Protein AF-A0A1H0HHV0-F1 (afdb_monomer_lite)

Sequence (79 aa):
MYDEAKLIFEEAISVYPDHREYQVFYAMVRFNQNAFSEAMEIVLKQLAETSDDEGIQSYKKAIMFYSDKLDKTEGADVQ

Radius of gyration: 14.63 Å; chains: 1; bounding box: 28×44×32 Å

pLDDT: mean 92.17, std 14.37, range [36.41, 98.56]

Structure (mmCIF, N/CA/C/O backbone):
data_AF-A0A1H0HHV0-F1
#
_entry.id   AF-A0A1H0HHV0-F1
#
loop_
_atom_site.group_PDB
_atom_site.id
_atom_site.type_symbol
_atom_site.label_atom_id
_atom_site.label_alt_id
_atom_site.label_comp_id
_atom_site.label_asym_id
_atom_site.label_entity_id
_atom_site.label_seq_id
_atom_site.pdbx_PDB_ins_code
_atom_site.Cartn_x
_atom_site.Cartn_y
_atom_site.Cartn_z
_atom_site.occupancy
_atom_site.B_iso_or_equiv
_atom_site.auth_seq_id
_atom_site.auth_comp_id
_atom_site.auth_asym_id
_atom_site.auth_atom_id
_atom_site.pdbx_PDB_model_num
ATOM 1 N N . MET A 1 1 ? 17.645 -0.201 -14.032 1.00 77.06 1 MET A N 1
ATOM 2 C CA . MET A 1 1 ? 17.400 -1.196 -12.957 1.00 77.06 1 MET A CA 1
ATOM 3 C C . MET A 1 1 ? 16.096 -0.946 -12.201 1.00 77.06 1 MET A C 1
ATOM 5 O O . MET A 1 1 ? 15.182 -1.731 -12.398 1.00 77.06 1 MET A O 1
ATOM 9 N N . TYR A 1 2 ? 15.942 0.111 -11.385 1.00 90.56 2 TYR A N 1
ATOM 10 C CA . TYR A 1 2 ? 14.662 0.330 -10.676 1.00 90.56 2 TYR A CA 1
ATOM 11 C C . TYR A 1 2 ? 13.514 0.765 -11.597 1.00 90.56 2 TYR A C 1
ATOM 13 O O . TYR A 1 2 ? 12.376 0.391 -11.347 1.00 90.56 2 TYR A O 1
ATOM 21 N N . ASP A 1 3 ? 13.805 1.460 -12.699 1.00 94.12 3 ASP A N 1
ATOM 22 C CA . ASP A 1 3 ? 12.778 1.830 -13.683 1.00 94.12 3 ASP A CA 1
ATOM 23 C C . ASP A 1 3 ? 12.226 0.609 -14.437 1.00 94.12 3 ASP A C 1
ATOM 25 O O . ASP A 1 3 ? 11.024 0.506 -14.649 1.00 94.12 3 ASP A O 1
ATOM 29 N N . GLU A 1 4 ? 13.079 -0.363 -14.770 1.00 95.88 4 GLU A N 1
ATOM 30 C CA . GLU A 1 4 ? 12.648 -1.644 -15.349 1.00 95.88 4 GLU A CA 1
ATOM 31 C C . GLU A 1 4 ? 11.824 -2.454 -14.345 1.00 95.88 4 GLU A C 1
ATOM 33 O O . GLU A 1 4 ? 10.759 -2.960 -14.685 1.00 95.88 4 GLU A O 1
ATOM 38 N N . ALA A 1 5 ? 12.277 -2.529 -13.087 1.00 97.00 5 ALA A N 1
ATOM 39 C CA . ALA A 1 5 ? 11.531 -3.203 -12.028 1.00 97.00 5 ALA A CA 1
ATOM 40 C C . ALA A 1 5 ? 10.149 -2.566 -11.815 1.00 97.00 5 ALA A C 1
ATOM 42 O O . ALA A 1 5 ? 9.170 -3.280 -11.611 1.00 97.00 5 ALA A O 1
ATOM 43 N N . LYS A 1 6 ? 10.057 -1.234 -11.914 1.00 97.94 6 LYS A N 1
ATOM 44 C CA . LYS A 1 6 ? 8.791 -0.505 -11.836 1.00 97.94 6 LYS A CA 1
ATOM 45 C C . LYS A 1 6 ? 7.820 -0.985 -12.919 1.00 97.94 6 LYS A C 1
ATOM 47 O O . LYS A 1 6 ? 6.707 -1.367 -12.580 1.00 97.94 6 LYS A O 1
ATOM 52 N N . LEU A 1 7 ? 8.262 -1.024 -14.179 1.00 97.94 7 LEU A N 1
ATOM 53 C CA . LEU A 1 7 ? 7.436 -1.471 -15.308 1.00 97.94 7 LEU A CA 1
ATOM 54 C C . LEU A 1 7 ? 6.976 -2.925 -15.145 1.00 97.94 7 LEU A C 1
ATOM 56 O O . LEU A 1 7 ? 5.810 -3.227 -15.382 1.00 97.94 7 LEU A O 1
ATOM 60 N N . ILE A 1 8 ? 7.868 -3.809 -14.687 1.00 98.06 8 ILE A N 1
ATOM 61 C CA . ILE A 1 8 ? 7.543 -5.222 -14.437 1.00 98.06 8 ILE A CA 1
ATOM 62 C C . ILE A 1 8 ? 6.421 -5.348 -13.402 1.00 98.06 8 ILE A C 1
ATOM 64 O O . ILE A 1 8 ? 5.481 -6.115 -13.604 1.00 98.06 8 ILE A O 1
ATOM 68 N N . PHE A 1 9 ? 6.496 -4.606 -12.293 1.00 98.19 9 PHE A N 1
ATOM 69 C CA . PHE A 1 9 ? 5.459 -4.680 -11.265 1.00 98.19 9 PHE A CA 1
ATOM 70 C C . PHE A 1 9 ? 4.176 -3.937 -11.652 1.00 98.19 9 PHE A C 1
ATOM 72 O O . PHE A 1 9 ? 3.102 -4.411 -11.294 1.00 98.19 9 PHE A O 1
ATOM 79 N 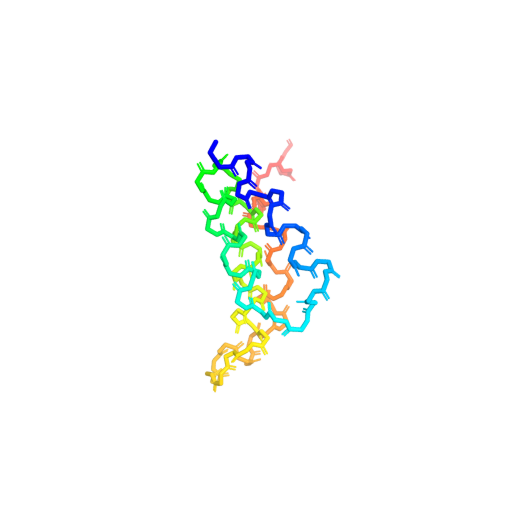N . GLU A 1 10 ? 4.245 -2.846 -12.421 1.00 98.06 10 GLU A N 1
ATOM 80 C CA . GLU A 1 10 ? 3.054 -2.207 -13.006 1.00 98.06 10 GLU A CA 1
ATOM 81 C C . GLU A 1 10 ? 2.297 -3.183 -13.924 1.00 98.06 10 GLU A C 1
ATOM 83 O O . GLU A 1 10 ? 1.075 -3.312 -13.822 1.00 98.06 10 GLU A O 1
ATOM 88 N N . GLU A 1 11 ? 3.014 -3.926 -14.772 1.00 98.44 11 GLU A N 1
ATOM 89 C CA . GLU A 1 11 ? 2.427 -4.969 -15.617 1.00 98.44 11 GLU A CA 1
ATOM 90 C C . GLU A 1 11 ? 1.855 -6.119 -14.779 1.00 98.44 11 GLU A C 1
ATOM 92 O O . GLU A 1 11 ? 0.697 -6.496 -14.966 1.00 98.44 11 GLU A O 1
ATOM 97 N N . ALA A 1 12 ? 2.616 -6.640 -13.812 1.00 98.19 12 ALA A N 1
ATOM 98 C CA . ALA A 1 12 ? 2.157 -7.722 -12.944 1.00 98.19 12 ALA A CA 1
ATOM 99 C C . ALA A 1 12 ? 0.887 -7.343 -12.167 1.00 98.19 12 ALA A C 1
ATOM 101 O O . ALA A 1 12 ? -0.040 -8.142 -12.107 1.00 98.19 12 ALA A O 1
ATOM 102 N N . ILE A 1 13 ? 0.800 -6.122 -11.631 1.00 98.38 13 ILE A N 1
ATOM 103 C CA . ILE A 1 13 ? -0.396 -5.612 -10.940 1.00 98.38 13 ILE A CA 1
ATOM 104 C C . ILE A 1 13 ? -1.594 -5.522 -11.893 1.00 98.38 13 ILE A C 1
ATOM 106 O O . ILE A 1 13 ? -2.715 -5.838 -11.500 1.00 98.38 13 ILE A O 1
ATOM 110 N N . SER A 1 14 ? -1.369 -5.101 -13.140 1.00 98.12 14 SER A N 1
ATOM 111 C CA . SER A 1 14 ? -2.422 -5.003 -14.157 1.00 98.12 14 SER A CA 1
ATOM 112 C C . SER A 1 14 ? -2.979 -6.379 -14.544 1.00 98.12 14 SER A C 1
ATOM 114 O O . SER A 1 14 ? -4.190 -6.550 -14.679 1.00 98.12 14 SER A O 1
ATOM 116 N N . VAL A 1 15 ? -2.099 -7.374 -14.693 1.00 98.44 15 VAL A N 1
ATOM 117 C CA . VAL A 1 15 ? -2.473 -8.743 -15.084 1.00 98.44 15 VAL A CA 1
ATOM 118 C C . VAL A 1 15 ? -3.030 -9.544 -13.901 1.00 98.44 15 VAL A C 1
ATOM 120 O O . VAL A 1 15 ? -3.934 -10.360 -14.078 1.00 98.44 15 VAL A O 1
ATOM 123 N N . TYR A 1 16 ? -2.516 -9.301 -12.696 1.00 97.56 16 TYR A N 1
ATOM 124 C CA . TYR A 1 16 ? -2.793 -10.072 -11.486 1.00 97.56 16 TYR A CA 1
ATOM 125 C C . TYR A 1 16 ? -3.203 -9.157 -10.315 1.00 97.56 16 TYR A C 1
ATOM 127 O O . TYR A 1 16 ? -2.504 -9.098 -9.301 1.00 97.56 16 TYR A O 1
ATOM 135 N N . PRO A 1 17 ? -4.343 -8.448 -10.408 1.00 95.25 17 PRO A N 1
ATOM 136 C CA . PRO A 1 17 ? -4.735 -7.447 -9.411 1.00 95.25 17 PRO A CA 1
ATOM 137 C C . PRO A 1 17 ? -4.997 -8.029 -8.012 1.00 95.25 17 PRO A C 1
ATOM 139 O O . PRO A 1 17 ? -4.834 -7.325 -7.016 1.00 95.25 17 PRO A O 1
ATOM 142 N N . ASP A 1 18 ? -5.360 -9.312 -7.924 1.00 95.81 18 ASP A N 1
ATOM 143 C CA . ASP A 1 18 ? -5.631 -10.002 -6.655 1.00 95.81 18 ASP A CA 1
ATOM 144 C C . ASP A 1 18 ? -4.350 -10.463 -5.928 1.00 95.81 18 ASP A C 1
ATOM 146 O O . ASP A 1 18 ? -4.386 -10.788 -4.739 1.00 95.81 18 ASP A O 1
ATOM 150 N N . HIS A 1 19 ? -3.204 -10.463 -6.619 1.00 97.44 19 HIS A N 1
ATOM 151 C CA . HIS A 1 19 ? -1.903 -10.855 -6.075 1.00 97.44 19 HIS A CA 1
ATOM 152 C C . HIS A 1 19 ? -1.231 -9.676 -5.364 1.00 97.44 19 HIS A C 1
ATOM 154 O O . HIS A 1 19 ? -0.421 -8.924 -5.915 1.00 97.44 19 HIS A O 1
ATOM 160 N N . ARG A 1 20 ? -1.601 -9.503 -4.095 1.00 96.38 20 ARG A N 1
ATOM 161 C CA . ARG A 1 20 ? -1.187 -8.382 -3.237 1.00 96.38 20 ARG A CA 1
ATOM 162 C C . ARG A 1 20 ? 0.324 -8.274 -3.037 1.00 96.38 20 ARG A C 1
ATOM 164 O O . ARG A 1 20 ? 0.831 -7.172 -2.831 1.0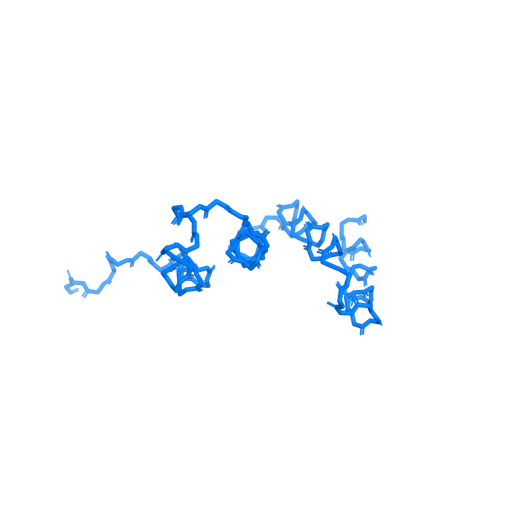0 96.38 20 ARG A O 1
ATOM 171 N N . GLU A 1 21 ? 1.060 -9.376 -3.137 1.00 97.75 21 GLU A N 1
ATOM 172 C CA . GLU A 1 21 ? 2.522 -9.392 -3.074 1.00 97.75 21 GLU A CA 1
ATOM 173 C C . GLU A 1 21 ? 3.163 -8.462 -4.117 1.00 97.75 21 GLU A C 1
ATOM 175 O O . GLU A 1 21 ? 4.172 -7.818 -3.821 1.00 97.75 21 GLU A O 1
ATOM 180 N N . TYR A 1 22 ? 2.551 -8.298 -5.296 1.00 98.31 22 TYR A N 1
ATOM 181 C CA . TYR A 1 22 ? 3.061 -7.394 -6.329 1.00 98.31 22 TYR A CA 1
ATOM 182 C C . TYR A 1 22 ? 2.940 -5.923 -5.933 1.00 98.31 22 TYR A C 1
ATOM 184 O O . TYR A 1 22 ? 3.846 -5.147 -6.223 1.00 98.31 22 TYR A O 1
ATOM 192 N N . GLN A 1 23 ? 1.893 -5.547 -5.194 1.00 98.25 23 GLN A N 1
ATOM 193 C CA . GLN A 1 23 ? 1.766 -4.202 -4.621 1.00 98.25 23 GLN A CA 1
ATOM 194 C C . GLN A 1 23 ? 2.882 -3.936 -3.603 1.00 98.25 23 GLN A C 1
ATOM 196 O O . GLN A 1 23 ? 3.497 -2.871 -3.610 1.00 98.25 23 GLN A O 1
ATOM 201 N N . VAL A 1 24 ? 3.201 -4.920 -2.757 1.00 98.38 24 VAL A N 1
ATOM 202 C CA . VAL A 1 24 ? 4.275 -4.791 -1.758 1.00 98.38 24 VAL A CA 1
ATOM 203 C C . VAL A 1 24 ? 5.643 -4.643 -2.429 1.00 98.38 24 VAL A C 1
ATOM 205 O O . VAL A 1 2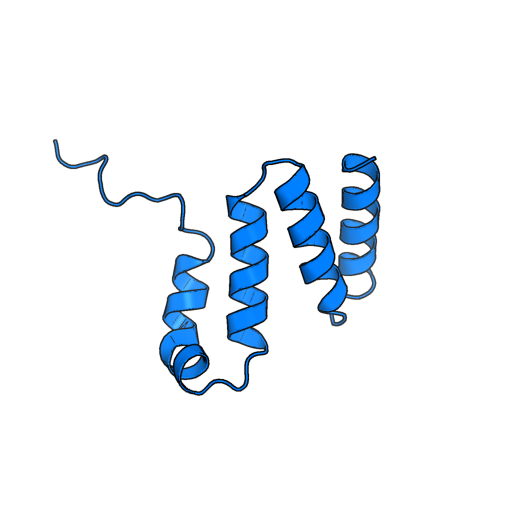4 ? 6.413 -3.753 -2.063 1.00 98.38 24 VAL A O 1
ATOM 208 N N . PHE A 1 25 ? 5.948 -5.458 -3.442 1.00 98.25 25 PHE A N 1
ATOM 209 C CA . PHE A 1 25 ? 7.199 -5.312 -4.190 1.00 98.25 25 PHE A CA 1
ATOM 210 C C . PHE A 1 25 ? 7.263 -3.998 -4.974 1.00 98.25 25 PHE A C 1
ATOM 212 O O . PHE A 1 25 ? 8.312 -3.351 -4.990 1.00 98.25 25 PHE A O 1
ATOM 219 N N . TYR A 1 26 ? 6.146 -3.553 -5.553 1.00 98.56 26 TYR A N 1
ATOM 220 C CA . TYR A 1 26 ? 6.053 -2.242 -6.189 1.00 98.56 26 TYR A CA 1
ATOM 221 C C . TYR A 1 26 ? 6.377 -1.122 -5.191 1.00 98.56 26 TYR A C 1
ATOM 223 O O . TYR A 1 26 ? 7.229 -0.285 -5.482 1.00 98.56 26 TYR A O 1
ATOM 231 N N . ALA A 1 27 ? 5.826 -1.160 -3.973 1.00 98.50 27 ALA A N 1
ATOM 232 C CA . ALA A 1 27 ? 6.145 -0.192 -2.921 1.00 98.50 27 ALA A CA 1
ATOM 233 C C . ALA A 1 27 ? 7.650 -0.133 -2.599 1.00 98.50 27 ALA A C 1
ATOM 235 O O . ALA A 1 27 ? 8.210 0.956 -2.461 1.00 98.50 27 ALA A O 1
ATOM 236 N N . MET A 1 28 ? 8.336 -1.283 -2.547 1.00 98.25 28 MET A N 1
ATOM 237 C CA . MET A 1 28 ? 9.794 -1.333 -2.351 1.00 98.25 28 MET A CA 1
ATOM 238 C C . MET A 1 28 ? 10.558 -0.673 -3.510 1.00 98.25 28 MET A C 1
ATOM 240 O O . MET A 1 28 ? 11.542 0.033 -3.282 1.00 98.25 28 MET A O 1
ATOM 244 N N . VAL A 1 29 ? 10.105 -0.860 -4.754 1.00 98.31 29 VAL A N 1
ATOM 245 C CA . VAL A 1 29 ? 10.687 -0.180 -5.924 1.00 98.31 29 VAL A CA 1
ATOM 246 C C . VAL A 1 29 ? 10.475 1.331 -5.840 1.00 98.31 29 VAL A C 1
ATOM 248 O O . VAL A 1 29 ? 11.430 2.085 -6.036 1.00 98.31 29 VAL A O 1
ATOM 251 N N . ARG A 1 30 ? 9.265 1.780 -5.484 1.00 98.38 30 ARG A N 1
ATOM 252 C CA . ARG A 1 30 ? 8.955 3.208 -5.312 1.00 98.38 30 ARG A CA 1
ATOM 253 C C . ARG A 1 30 ? 9.807 3.846 -4.222 1.00 98.38 30 ARG A C 1
ATOM 255 O O . ARG A 1 30 ? 10.358 4.924 -4.444 1.00 98.38 30 ARG A O 1
ATOM 262 N N . PHE A 1 31 ? 10.024 3.147 -3.110 1.00 98.19 31 PHE A N 1
ATOM 263 C CA . PHE A 1 31 ? 10.935 3.594 -2.058 1.00 98.19 31 PHE A CA 1
ATOM 264 C C . PHE A 1 31 ? 12.367 3.790 -2.582 1.00 98.19 31 PHE A C 1
ATOM 266 O O . PHE A 1 31 ? 12.958 4.847 -2.375 1.00 98.19 31 PHE A O 1
ATOM 273 N N . ASN A 1 32 ? 12.905 2.819 -3.328 1.00 97.06 32 ASN A N 1
ATOM 274 C CA . ASN A 1 32 ? 14.250 2.915 -3.913 1.00 97.06 32 ASN A CA 1
ATOM 275 C C . ASN A 1 32 ? 14.384 4.031 -4.966 1.00 97.06 32 ASN A C 1
ATOM 277 O O . ASN A 1 32 ? 15.491 4.492 -5.240 1.00 97.06 32 ASN A O 1
ATOM 281 N N . GLN A 1 33 ? 13.269 4.485 -5.543 1.00 97.25 33 GLN A N 1
ATOM 282 C CA . GLN A 1 33 ? 13.200 5.642 -6.442 1.00 97.25 33 GLN A CA 1
ATOM 283 C C . GLN A 1 33 ? 12.977 6.973 -5.698 1.00 97.25 33 GLN A C 1
ATOM 285 O O . GLN A 1 33 ? 12.751 7.998 -6.339 1.00 97.25 33 GLN A O 1
ATOM 290 N N . ASN A 1 34 ? 13.048 6.979 -4.363 1.00 96.69 34 ASN A N 1
ATOM 291 C CA . ASN A 1 34 ? 12.731 8.115 -3.491 1.00 96.69 34 ASN A CA 1
ATOM 292 C C . ASN A 1 34 ? 11.275 8.614 -3.597 1.00 96.69 34 ASN A C 1
ATOM 294 O O . ASN A 1 34 ? 10.960 9.710 -3.137 1.00 96.69 34 ASN A O 1
ATOM 298 N N . ALA A 1 35 ? 10.364 7.814 -4.161 1.00 96.56 35 ALA A N 1
ATOM 299 C CA . ALA A 1 35 ? 8.926 8.083 -4.174 1.00 96.56 35 ALA A CA 1
ATOM 300 C C . ALA A 1 35 ? 8.291 7.595 -2.858 1.00 96.56 35 ALA A C 1
ATOM 302 O O . ALA A 1 35 ? 7.468 6.678 -2.836 1.00 96.56 35 ALA A O 1
ATOM 303 N N . PHE A 1 36 ? 8.737 8.173 -1.738 1.00 96.00 36 PHE A N 1
ATOM 304 C CA . PHE A 1 36 ? 8.422 7.689 -0.390 1.00 96.00 36 PHE A CA 1
ATOM 305 C C . PHE A 1 36 ? 6.932 7.739 -0.061 1.00 96.00 36 PHE A C 1
ATOM 307 O O . PHE A 1 36 ? 6.412 6.806 0.544 1.00 96.00 36 PHE A O 1
ATOM 314 N N . SER A 1 37 ? 6.245 8.793 -0.487 1.00 95.88 37 SER A N 1
ATOM 315 C CA . SER A 1 37 ? 4.823 9.007 -0.216 1.00 95.88 37 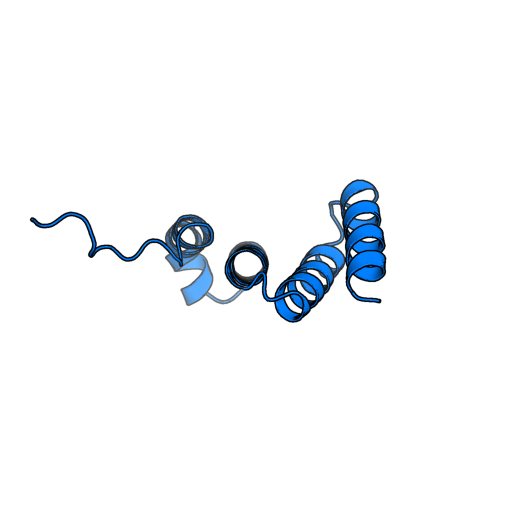SER A CA 1
ATOM 316 C C . SER A 1 37 ? 3.968 7.943 -0.894 1.00 95.88 37 SER A C 1
ATOM 318 O O . SER A 1 37 ? 3.128 7.327 -0.249 1.00 95.88 37 SER A O 1
ATOM 320 N N . GLU A 1 38 ? 4.259 7.643 -2.162 1.00 96.81 38 GLU A N 1
ATOM 321 C CA . GLU A 1 38 ? 3.594 6.574 -2.914 1.00 96.81 38 GLU A CA 1
ATOM 322 C C . GLU A 1 38 ? 3.909 5.195 -2.317 1.00 96.81 38 GLU A C 1
ATOM 324 O O . GLU A 1 38 ? 3.013 4.375 -2.128 1.00 96.81 38 GLU A O 1
ATOM 329 N N . ALA A 1 39 ? 5.173 4.945 -1.954 1.00 98.25 39 ALA A N 1
ATOM 330 C CA . ALA A 1 39 ? 5.562 3.701 -1.294 1.00 98.25 39 ALA A CA 1
ATOM 331 C C . ALA A 1 39 ? 4.792 3.491 0.022 1.00 98.25 39 ALA A C 1
ATOM 333 O O . ALA A 1 39 ? 4.284 2.398 0.281 1.00 98.25 39 ALA A O 1
ATOM 334 N N . MET A 1 40 ? 4.679 4.538 0.842 1.00 97.75 40 MET A N 1
ATOM 335 C CA . MET A 1 40 ? 3.992 4.465 2.127 1.00 97.75 40 MET A CA 1
ATOM 336 C C . MET A 1 40 ? 2.477 4.338 1.967 1.00 97.75 40 MET A C 1
ATOM 338 O O . MET A 1 40 ? 1.852 3.579 2.706 1.00 97.75 40 MET A O 1
ATOM 342 N N . GLU A 1 41 ? 1.890 5.008 0.975 1.00 98.06 41 GLU A N 1
ATOM 343 C CA . GLU A 1 41 ? 0.479 4.847 0.628 1.00 98.06 41 GLU A CA 1
ATOM 344 C C . GLU A 1 41 ? 0.146 3.376 0.357 1.00 98.06 41 GLU A C 1
ATOM 346 O O . GLU A 1 41 ? -0.794 2.829 0.940 1.00 98.06 41 GLU A O 1
ATOM 351 N N . ILE A 1 42 ? 0.952 2.710 -0.476 1.00 98.31 42 ILE A N 1
ATOM 352 C CA . ILE A 1 42 ? 0.749 1.300 -0.822 1.00 98.31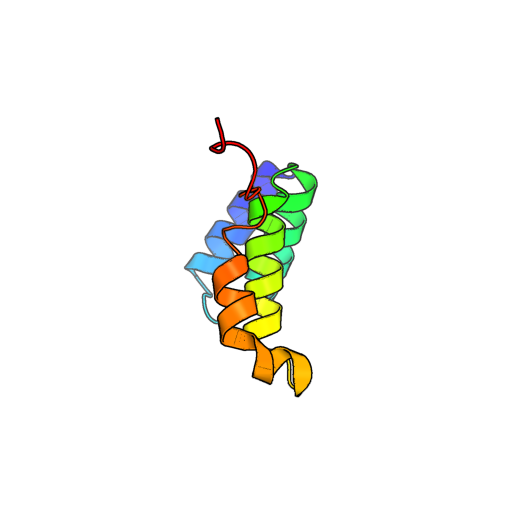 42 ILE A CA 1
ATOM 353 C C . ILE A 1 42 ? 0.875 0.413 0.421 1.00 98.31 42 ILE A C 1
ATOM 355 O O . ILE A 1 42 ? 0.012 -0.434 0.657 1.00 98.31 42 ILE A O 1
ATOM 359 N N . VAL A 1 43 ? 1.910 0.619 1.243 1.00 98.31 43 VAL A N 1
ATOM 360 C CA . VAL A 1 43 ? 2.133 -0.174 2.465 1.00 98.31 43 VAL A CA 1
ATOM 361 C C . VAL A 1 43 ? 0.977 -0.019 3.452 1.00 98.31 43 VAL A C 1
ATOM 363 O O . VAL A 1 43 ? 0.485 -1.020 3.972 1.00 98.31 43 VAL A O 1
ATOM 366 N N . LEU A 1 44 ? 0.504 1.207 3.691 1.00 98.31 44 LEU A N 1
ATOM 367 C CA . LEU A 1 44 ? -0.601 1.462 4.618 1.00 98.31 44 LEU A CA 1
ATOM 368 C C . LEU A 1 44 ? -1.916 0.857 4.125 1.00 98.31 44 LEU A C 1
ATOM 370 O O . LEU A 1 44 ? -2.671 0.311 4.931 1.00 98.31 44 LEU A O 1
ATOM 374 N N . LYS A 1 45 ? -2.169 0.896 2.812 1.00 98.06 45 LYS A N 1
ATOM 375 C CA . LYS A 1 45 ? -3.325 0.224 2.207 1.00 98.06 45 LYS A CA 1
ATOM 376 C C . LYS A 1 45 ? -3.251 -1.288 2.383 1.00 98.06 45 LYS A C 1
ATOM 378 O O . LYS A 1 45 ? -4.220 -1.878 2.852 1.00 98.06 45 LYS A O 1
ATOM 383 N N . GLN A 1 46 ? -2.104 -1.909 2.088 1.00 98.00 46 GLN A N 1
ATOM 384 C CA . GLN A 1 46 ? -1.930 -3.348 2.316 1.00 98.00 46 GLN A CA 1
ATOM 385 C C . GLN A 1 46 ? -2.153 -3.699 3.790 1.00 98.00 46 GLN A C 1
ATOM 387 O O . GLN A 1 46 ? -2.967 -4.566 4.090 1.00 98.00 46 GLN A O 1
ATOM 392 N N . LEU A 1 47 ? -1.537 -2.960 4.715 1.00 97.81 47 LEU A N 1
ATOM 393 C CA . LEU A 1 47 ? -1.682 -3.194 6.151 1.00 97.81 47 LEU A CA 1
ATOM 394 C C . LEU A 1 47 ? -3.144 -3.101 6.622 1.00 97.81 47 LEU A C 1
ATOM 396 O O . LEU A 1 47 ? -3.630 -3.995 7.312 1.00 97.81 47 LEU A O 1
ATOM 400 N N . ALA A 1 48 ? -3.859 -2.044 6.235 1.00 98.06 48 ALA A N 1
ATOM 401 C CA . ALA A 1 48 ? -5.247 -1.827 6.639 1.00 98.06 48 ALA A CA 1
ATOM 402 C C . ALA A 1 48 ? -6.223 -2.846 6.024 1.00 98.06 48 ALA A C 1
ATOM 404 O O . ALA A 1 48 ? -7.287 -3.126 6.585 1.00 98.06 48 ALA A O 1
ATOM 405 N N . GLU A 1 49 ? -5.896 -3.389 4.853 1.00 97.19 49 GLU A N 1
ATOM 406 C CA . GLU A 1 49 ? -6.747 -4.345 4.152 1.00 97.19 49 GLU A CA 1
ATOM 407 C C . GLU A 1 49 ? -6.508 -5.796 4.562 1.00 97.19 49 GLU A C 1
ATOM 409 O O . GLU A 1 49 ? -7.459 -6.573 4.500 1.00 97.19 49 GLU A O 1
ATOM 414 N N . THR A 1 50 ? -5.291 -6.157 4.983 1.00 97.25 50 THR A N 1
ATOM 415 C CA . THR A 1 50 ? -4.907 -7.563 5.197 1.00 97.25 50 THR A CA 1
ATOM 416 C C . THR A 1 50 ? -4.556 -7.923 6.636 1.00 97.25 50 THR A C 1
ATOM 418 O O . THR A 1 50 ? -4.341 -9.097 6.913 1.00 97.25 50 THR A O 1
ATOM 421 N N . SER A 1 51 ? -4.404 -6.952 7.538 1.00 97.56 51 SER A N 1
ATOM 422 C CA . SER A 1 51 ? -4.034 -7.248 8.925 1.00 97.56 51 SER A CA 1
ATOM 423 C C . SER A 1 51 ? -5.206 -7.836 9.712 1.00 97.56 51 SER A C 1
ATOM 425 O O . SER A 1 51 ? -6.300 -7.279 9.676 1.00 97.56 51 SER A O 1
ATOM 427 N N . ASP A 1 52 ? -4.954 -8.886 10.491 1.00 98.00 52 ASP A N 1
ATOM 428 C CA . ASP A 1 52 ? -5.899 -9.419 11.484 1.00 98.00 52 ASP A CA 1
ATOM 429 C C . ASP A 1 52 ? -5.747 -8.754 12.869 1.00 98.00 52 ASP A 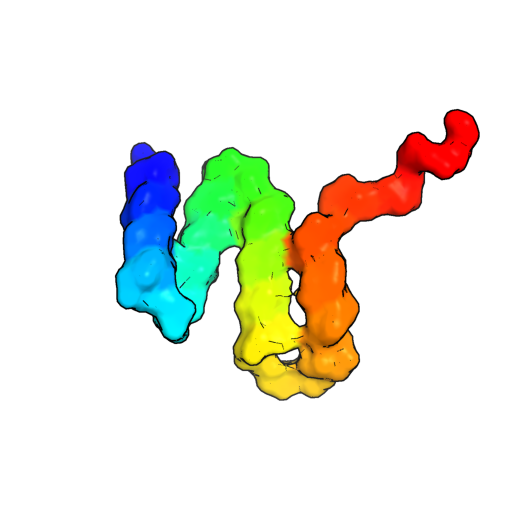C 1
ATOM 431 O O . ASP A 1 52 ? -6.415 -9.141 13.826 1.00 98.00 52 ASP A O 1
ATOM 435 N N . ASP A 1 53 ? -4.864 -7.758 13.007 1.00 98.56 53 ASP A N 1
ATOM 436 C CA . ASP A 1 53 ? -4.687 -7.024 14.262 1.00 98.56 53 ASP A CA 1
ATOM 437 C C . ASP A 1 53 ? -5.916 -6.151 14.562 1.00 98.56 53 ASP A C 1
ATOM 439 O O . ASP A 1 53 ? -6.314 -5.294 13.764 1.00 98.56 53 ASP A O 1
ATOM 443 N N . GLU A 1 54 ? -6.512 -6.351 15.740 1.00 98.19 54 GLU A N 1
ATOM 444 C CA . GLU A 1 54 ? -7.738 -5.657 16.148 1.00 98.19 54 GLU A CA 1
ATOM 445 C C . GLU A 1 54 ? -7.562 -4.133 16.219 1.00 98.19 54 GLU A C 1
ATOM 447 O O . GLU A 1 54 ? -8.489 -3.384 15.890 1.00 98.19 54 GLU A O 1
ATOM 452 N N . GLY A 1 55 ? -6.381 -3.654 16.619 1.00 98.19 55 GLY A N 1
ATOM 453 C CA . GLY A 1 55 ? -6.070 -2.230 16.680 1.00 98.19 55 GLY A CA 1
ATOM 454 C C . GLY A 1 55 ? -6.015 -1.615 15.285 1.00 98.19 55 GLY A C 1
ATOM 455 O O . GLY A 1 55 ? -6.676 -0.608 15.022 1.00 98.19 55 GLY A O 1
ATOM 456 N N . ILE A 1 56 ? -5.297 -2.254 14.362 1.00 98.25 56 ILE A N 1
ATOM 457 C CA . ILE A 1 56 ? -5.208 -1.814 12.964 1.00 98.25 56 ILE A CA 1
ATOM 458 C C . ILE A 1 56 ? -6.593 -1.811 12.309 1.00 98.25 56 ILE A C 1
ATOM 460 O O . ILE A 1 56 ? -6.972 -0.812 11.692 1.00 98.25 56 ILE A O 1
ATOM 464 N N . GLN A 1 57 ? -7.385 -2.873 12.483 1.00 98.56 57 GLN A N 1
ATOM 465 C CA . GLN A 1 57 ? -8.731 -2.946 11.905 1.00 98.56 57 GLN A CA 1
ATOM 466 C C . GLN A 1 57 ? -9.690 -1.910 12.503 1.00 98.56 57 GLN A C 1
ATOM 468 O O . GLN A 1 57 ? -10.446 -1.277 11.760 1.00 98.56 57 GLN A O 1
ATOM 473 N N . SER A 1 58 ? -9.614 -1.648 13.813 1.00 98.38 58 SER A N 1
ATOM 474 C CA . SER A 1 58 ? -10.410 -0.595 14.466 1.00 98.38 58 SER A CA 1
ATOM 475 C C . SER A 1 58 ? -10.118 0.796 13.887 1.00 98.38 58 SER A C 1
ATOM 477 O O . SER A 1 58 ? -11.023 1.625 13.766 1.00 98.38 58 SER A O 1
ATOM 479 N N . TYR A 1 59 ? -8.874 1.036 13.455 1.00 98.12 59 TYR A N 1
ATOM 480 C CA . TYR A 1 59 ? -8.440 2.281 12.814 1.00 98.12 59 TYR A CA 1
ATOM 481 C C . TYR A 1 59 ? -8.386 2.224 11.279 1.00 98.12 59 TYR A C 1
ATOM 483 O O . TYR A 1 59 ? -7.967 3.205 10.661 1.00 98.12 59 TYR A O 1
ATOM 491 N N . LYS A 1 60 ? -8.875 1.155 10.631 1.00 98.19 60 LYS A N 1
ATOM 492 C CA . LYS A 1 60 ? -8.799 0.957 9.170 1.00 98.19 60 LYS A CA 1
ATOM 493 C C . LYS A 1 60 ? -9.204 2.192 8.369 1.00 98.19 60 LYS A C 1
ATOM 495 O O . LYS A 1 60 ? -8.494 2.597 7.456 1.00 98.19 60 LYS A O 1
ATOM 500 N N . LYS A 1 61 ? -10.330 2.824 8.720 1.00 97.50 61 LYS A N 1
ATOM 501 C CA . LYS A 1 61 ? -10.814 4.033 8.027 1.00 97.50 61 LYS A CA 1
ATOM 502 C C . LYS A 1 61 ? -9.823 5.194 8.120 1.00 97.50 61 LYS A C 1
ATOM 504 O O . LYS A 1 61 ? -9.619 5.877 7.124 1.00 97.50 61 LYS A O 1
ATOM 509 N N . ALA A 1 62 ? -9.218 5.405 9.288 1.00 97.19 62 ALA A N 1
ATOM 510 C CA . ALA A 1 62 ? -8.228 6.457 9.489 1.00 97.19 62 ALA A CA 1
ATOM 511 C C . ALA A 1 62 ? -6.934 6.142 8.727 1.00 97.19 62 ALA A C 1
ATOM 513 O O . ALA A 1 62 ? -6.434 6.999 8.008 1.00 97.19 62 ALA A O 1
ATOM 514 N N . ILE A 1 63 ? -6.442 4.902 8.806 1.00 97.44 63 ILE A N 1
ATOM 515 C CA . ILE A 1 63 ? -5.234 4.468 8.088 1.00 97.44 63 ILE A CA 1
ATOM 516 C C . ILE A 1 63 ? -5.416 4.639 6.574 1.00 97.44 63 ILE A C 1
ATOM 518 O O . ILE A 1 63 ? -4.581 5.259 5.920 1.00 97.44 63 ILE A O 1
ATOM 522 N N . MET A 1 64 ? -6.548 4.181 6.026 1.00 97.19 64 MET A N 1
ATOM 523 C CA . MET A 1 64 ? -6.884 4.380 4.613 1.00 97.19 64 MET A CA 1
ATOM 524 C C . MET A 1 64 ? -6.997 5.867 4.262 1.00 97.19 64 MET A C 1
ATOM 526 O O . MET A 1 64 ? -6.477 6.287 3.233 1.00 97.19 64 MET A O 1
ATOM 530 N N . PHE A 1 65 ? -7.633 6.675 5.116 1.00 94.81 65 PHE A N 1
ATOM 531 C CA . PHE A 1 65 ? -7.778 8.113 4.888 1.00 94.81 65 PHE A CA 1
ATOM 532 C C . PHE A 1 65 ? -6.441 8.859 4.872 1.00 94.81 65 PHE A C 1
ATOM 534 O O . PHE A 1 65 ? -6.296 9.785 4.080 1.00 94.81 65 PHE A O 1
ATOM 541 N N . TYR A 1 66 ? -5.491 8.506 5.736 1.00 94.69 66 TYR A N 1
ATOM 542 C CA . TYR A 1 66 ? -4.195 9.185 5.800 1.00 94.69 66 TYR A CA 1
ATOM 543 C C . TYR A 1 66 ? -3.160 8.620 4.822 1.00 94.69 66 TYR A C 1
ATOM 545 O O . TYR A 1 66 ? -2.164 9.294 4.569 1.00 94.69 66 TYR A O 1
ATOM 553 N N . SER A 1 67 ? -3.399 7.437 4.240 1.00 95.75 67 SER A N 1
ATOM 554 C CA . SER A 1 67 ? -2.452 6.770 3.334 1.00 95.75 67 SER A CA 1
ATOM 555 C C . SER A 1 67 ? -1.974 7.648 2.168 1.00 95.75 67 SER A C 1
ATOM 557 O O . SER A 1 67 ? -0.793 7.618 1.851 1.00 95.75 67 SER A O 1
ATOM 559 N N . ASP A 1 68 ? -2.843 8.491 1.600 1.00 92.31 68 ASP A N 1
ATOM 560 C CA . ASP A 1 68 ? -2.558 9.402 0.477 1.00 92.31 68 ASP A CA 1
ATOM 561 C C . ASP A 1 68 ? -2.328 10.867 0.918 1.00 92.31 68 ASP A C 1
ATOM 563 O O . ASP A 1 68 ? -2.364 11.801 0.111 1.00 92.31 68 ASP A O 1
ATOM 567 N N . LYS A 1 69 ? -2.161 11.108 2.226 1.00 91.81 69 LYS A N 1
ATOM 568 C CA . LYS A 1 69 ? -2.109 12.460 2.821 1.00 91.81 69 LYS A CA 1
ATOM 569 C C . LYS A 1 69 ? -0.908 12.685 3.735 1.00 91.81 69 LYS A C 1
ATOM 571 O O . LYS A 1 69 ? -0.872 13.702 4.414 1.00 91.81 69 LYS A O 1
ATOM 576 N N . LEU A 1 70 ? 0.072 11.786 3.751 1.00 86.50 70 LEU A N 1
ATOM 577 C CA . LEU A 1 70 ? 1.200 11.863 4.690 1.00 86.50 70 LEU A CA 1
ATOM 578 C C . LEU A 1 70 ? 2.073 13.112 4.515 1.00 86.50 70 LEU A C 1
ATOM 580 O O . LEU A 1 70 ? 2.572 13.642 5.501 1.00 86.50 70 LEU A O 1
ATOM 584 N N . ASP A 1 71 ? 2.197 13.621 3.289 1.00 85.31 71 ASP A N 1
ATOM 585 C CA . ASP A 1 71 ? 2.951 14.854 3.015 1.00 85.31 71 ASP A CA 1
ATOM 586 C C . ASP A 1 71 ? 2.135 16.126 3.258 1.00 85.31 71 ASP A C 1
ATOM 588 O O . ASP A 1 71 ? 2.661 17.237 3.167 1.00 85.31 71 ASP A O 1
ATOM 592 N N . LYS A 1 72 ? 0.836 15.993 3.553 1.00 76.06 72 LYS A N 1
ATOM 593 C CA . LYS A 1 72 ? -0.000 17.134 3.915 1.00 76.06 72 LYS A CA 1
ATOM 594 C C . LYS A 1 72 ? 0.295 17.475 5.364 1.00 76.06 72 LYS A C 1
ATOM 596 O O . LYS A 1 72 ? -0.352 16.985 6.285 1.00 76.06 72 LYS A O 1
ATOM 601 N N . THR A 1 73 ? 1.291 18.325 5.567 1.00 62.47 73 THR A N 1
ATOM 602 C CA . THR A 1 73 ? 1.467 18.997 6.846 1.00 62.47 73 THR A CA 1
ATOM 603 C C . THR A 1 73 ? 0.276 19.937 7.049 1.00 62.47 73 THR A C 1
ATOM 605 O O . THR A 1 73 ? 0.090 20.903 6.309 1.00 62.47 73 THR A O 1
ATOM 608 N N . GLU A 1 74 ? -0.573 19.664 8.042 1.00 60.25 74 GLU A N 1
ATOM 609 C CA . GLU A 1 74 ? -1.486 20.681 8.575 1.00 60.25 74 GLU A CA 1
ATOM 610 C C . GLU A 1 74 ? -0.622 21.778 9.220 1.00 60.25 74 GLU A C 1
ATOM 612 O O . GLU A 1 74 ? -0.273 21.699 10.396 1.00 60.25 74 GLU A O 1
ATOM 617 N N . GLY A 1 75 ? -0.159 22.750 8.426 1.00 52.12 75 GLY A N 1
ATOM 618 C CA . GLY A 1 75 ? 0.779 23.754 8.934 1.00 52.12 75 GLY A CA 1
ATOM 619 C C . GLY A 1 75 ? 1.356 24.772 7.951 1.00 52.12 75 GLY A C 1
ATOM 620 O O . GLY A 1 75 ? 2.361 25.386 8.295 1.00 52.12 75 GLY A O 1
ATOM 621 N N . ALA A 1 76 ? 0.772 24.981 6.766 1.00 42.72 76 ALA A N 1
ATOM 622 C CA . ALA A 1 76 ? 1.238 26.028 5.842 1.00 42.72 76 ALA A CA 1
ATOM 623 C C . ALA A 1 76 ? 0.168 27.049 5.412 1.00 42.72 76 ALA A C 1
ATOM 625 O O . ALA A 1 76 ? 0.483 27.915 4.612 1.00 42.72 76 ALA A O 1
ATOM 626 N N . ASP A 1 77 ? -1.041 27.005 5.986 1.00 41.47 77 ASP A N 1
ATOM 627 C CA . ASP A 1 77 ? -2.094 28.011 5.757 1.00 41.47 77 ASP A CA 1
ATOM 628 C C . ASP A 1 77 ? -2.704 28.505 7.084 1.00 41.47 77 ASP A C 1
ATOM 630 O O . ASP A 1 77 ? -3.916 28.501 7.293 1.00 41.47 77 ASP A O 1
ATOM 634 N N . VAL A 1 78 ? -1.845 28.935 8.015 1.00 45.59 78 VAL A N 1
ATOM 635 C CA . VAL A 1 78 ? -2.232 29.893 9.066 1.00 45.59 78 VAL A CA 1
ATOM 636 C C . VAL A 1 78 ? -1.189 31.012 9.118 1.00 45.59 78 VAL A C 1
ATOM 638 O O . VAL A 1 78 ? -0.399 31.083 10.055 1.00 45.59 78 VAL A O 1
ATOM 641 N N . GLN A 1 79 ? -1.152 31.840 8.069 1.00 36.41 79 GLN A N 1
ATOM 642 C CA . GLN A 1 79 ? -1.268 33.311 8.107 1.00 36.41 79 GLN A CA 1
ATOM 643 C C . GLN A 1 79 ? -1.111 33.912 6.712 1.00 36.41 79 GLN A C 1
ATOM 645 O O . GLN A 1 79 ? -0.105 33.596 6.044 1.00 36.41 79 GLN A O 1
#

Foldseek 3Di:
DLVVLLVVLVVCCVVPVVPLVSLLSNLVSCVVVVVPLSSQLSVLLCCLVPDPDPVSVVCSVVSNVCSNPVPPDPPDPDD

Secondary structure (DSSP, 8-state):
-HHHHHHHHHHHHHH-TT-HHHHHHHHHHHHHTT-HHHHHHHHHHHHHHH---HHHHHTHHHHHHHHT-TT--S-S---